Protein AF-A0A7X2MVI0-F1 (afdb_monomer_lite)

Sequence (155 aa):
MLNKITIIIGIILVIVVGIFLFLYFTRDNKTNTLSDITTSIRGFFPFGKGSAATPETDIVKTNPNQNPVLPDTNTAPPRLRQIYSLPVSGSEIFTVASSTFVRFLEKSTGNVYESKTDKNTVERISNTTIPKVTEAVFVKKDAVLLRYLKDDSDI

Radius of gyration: 31.69 Å; chains: 1; bounding box: 49×51×101 Å

Secondary structure (DSSP, 8-state):
---HHHHHHHHHHHHHHHHHHHHHHT-------TTHHHHHHHHHSSS--S-------------TT----PPPTTSPPPSS-----S-EEEEEEEEETTEEEEEEEETTT--EEEEETTSS-EEE--S----SEEEEEEEETTEEEEEE--TT---

Foldseek 3Di:
DDDPVNVVVVVVVVVVVVVVVVVVVVPDDDDDDPVVVVVVVCVVDPDDPDPPPPPPPPPPPPPVPDDPDDPDFPDFDDPDDDLDDADWQDWDWDDDDHWIWIWTAGQAFRWIWIDTNGTSDIGTDDPHTDGAWNHWDDPDPPDIDTDGDDPPPDD

pLDDT: mean 79.27, std 20.19, range [31.41, 97.88]

Structure (mmCIF, N/CA/C/O backbone):
data_AF-A0A7X2MVI0-F1
#
_entry.id   AF-A0A7X2MVI0-F1
#
loop_
_atom_site.group_PDB
_atom_site.id
_atom_site.type_symbol
_atom_site.label_atom_id
_atom_site.label_alt_id
_atom_site.label_comp_id
_atom_site.label_asym_id
_atom_site.label_entity_id
_atom_site.label_seq_id
_atom_site.pdbx_PDB_ins_code
_atom_site.Cartn_x
_atom_site.Cartn_y
_atom_site.Cartn_z
_atom_site.occupancy
_atom_site.B_iso_or_equiv
_atom_site.auth_seq_id
_atom_site.auth_comp_id
_atom_site.auth_asym_id
_atom_site.auth_atom_id
_atom_site.pdbx_PDB_model_num
ATOM 1 N N . MET A 1 1 ? 8.185 -17.184 83.958 1.00 65.06 1 MET A N 1
ATOM 2 C CA . MET A 1 1 ? 6.806 -16.751 83.643 1.00 65.06 1 MET A CA 1
ATOM 3 C C . MET A 1 1 ? 6.906 -15.469 82.845 1.00 65.06 1 MET A C 1
ATOM 5 O O . MET A 1 1 ? 7.583 -14.556 83.297 1.00 65.06 1 MET A O 1
ATOM 9 N N . LEU A 1 2 ? 6.355 -15.434 81.633 1.00 65.62 2 LEU A N 1
ATOM 10 C CA . LEU A 1 2 ? 6.455 -14.255 80.775 1.00 65.62 2 LEU A CA 1
ATOM 11 C C . LEU A 1 2 ? 5.368 -13.259 81.190 1.00 65.62 2 LEU A C 1
ATOM 13 O O . LEU A 1 2 ? 4.185 -13.602 81.197 1.00 65.62 2 LEU A O 1
ATOM 17 N N . ASN A 1 3 ? 5.761 -12.047 81.573 1.00 82.69 3 ASN A N 1
ATOM 18 C CA . ASN A 1 3 ? 4.796 -11.033 81.978 1.00 82.69 3 ASN A CA 1
ATOM 19 C C . ASN A 1 3 ? 4.017 -10.582 80.740 1.00 82.69 3 ASN A C 1
ATOM 21 O O . ASN A 1 3 ? 4.596 -10.362 79.677 1.00 82.69 3 ASN A O 1
ATOM 25 N N . LYS A 1 4 ? 2.697 -10.419 80.873 1.00 82.75 4 LYS A N 1
ATOM 26 C CA . LYS A 1 4 ? 1.811 -10.012 79.764 1.00 82.75 4 LYS A CA 1
ATOM 27 C C . LYS A 1 4 ? 2.307 -8.735 79.064 1.00 82.75 4 LYS A C 1
ATOM 29 O O . LYS A 1 4 ? 2.189 -8.607 77.852 1.00 82.75 4 LYS A O 1
ATOM 34 N N . ILE A 1 5 ? 2.950 -7.843 79.820 1.00 87.19 5 ILE A N 1
ATOM 35 C CA . ILE A 1 5 ? 3.575 -6.607 79.329 1.00 87.19 5 ILE A CA 1
ATOM 36 C C . ILE A 1 5 ? 4.731 -6.895 78.355 1.00 87.19 5 ILE A C 1
ATOM 38 O O . ILE A 1 5 ? 4.845 -6.240 77.324 1.00 87.19 5 ILE A O 1
ATOM 42 N N . THR A 1 6 ? 5.559 -7.904 78.628 1.00 87.31 6 THR A N 1
ATOM 43 C CA . THR A 1 6 ? 6.706 -8.264 77.781 1.00 87.31 6 THR A CA 1
ATOM 44 C C . THR A 1 6 ? 6.257 -8.815 76.424 1.00 87.31 6 THR A C 1
ATOM 46 O O . THR A 1 6 ? 6.891 -8.538 75.410 1.00 87.31 6 THR A O 1
ATOM 49 N N . ILE A 1 7 ? 5.125 -9.531 76.385 1.00 90.88 7 ILE A N 1
ATOM 50 C CA . ILE A 1 7 ? 4.520 -10.028 75.136 1.00 90.88 7 ILE A CA 1
ATOM 51 C C . ILE A 1 7 ? 4.007 -8.862 74.282 1.00 90.88 7 ILE A C 1
ATOM 53 O O . ILE A 1 7 ? 4.254 -8.821 73.078 1.00 90.88 7 ILE A O 1
ATOM 57 N N . ILE A 1 8 ? 3.340 -7.887 74.906 1.00 92.62 8 ILE A N 1
ATOM 58 C CA . ILE A 1 8 ? 2.791 -6.716 74.207 1.00 92.62 8 ILE A CA 1
ATOM 59 C C . ILE A 1 8 ? 3.914 -5.876 73.580 1.00 92.62 8 ILE A C 1
ATOM 61 O O . ILE A 1 8 ? 3.809 -5.479 72.422 1.00 92.62 8 ILE A O 1
ATOM 65 N N . ILE A 1 9 ? 5.017 -5.666 74.304 1.00 94.00 9 ILE A N 1
ATOM 66 C CA . ILE A 1 9 ? 6.178 -4.915 73.799 1.00 94.00 9 ILE A CA 1
ATOM 67 C C . ILE A 1 9 ? 6.817 -5.619 72.592 1.00 94.00 9 ILE A C 1
ATOM 69 O O . ILE A 1 9 ? 7.155 -4.961 71.608 1.00 94.00 9 ILE A O 1
ATOM 73 N N . GLY A 1 10 ? 6.935 -6.951 72.629 1.00 94.12 10 GLY A N 1
ATOM 74 C CA . GLY A 1 10 ? 7.478 -7.726 71.510 1.00 94.12 10 GLY A CA 1
ATOM 75 C C . GLY A 1 10 ? 6.654 -7.583 70.227 1.00 94.12 10 GLY A C 1
ATOM 76 O O . GLY A 1 10 ? 7.216 -7.387 69.152 1.00 94.12 10 GLY A O 1
ATOM 77 N N . ILE A 1 11 ? 5.322 -7.608 70.337 1.00 95.06 11 ILE A N 1
ATOM 78 C CA . ILE A 1 11 ? 4.418 -7.466 69.183 1.00 95.06 11 ILE A CA 1
ATOM 79 C C . ILE A 1 11 ? 4.525 -6.067 68.566 1.00 95.06 11 ILE A C 1
ATOM 81 O O . ILE A 1 11 ? 4.608 -5.935 67.344 1.00 95.06 11 ILE A O 1
ATOM 85 N N . ILE A 1 12 ? 4.577 -5.023 69.399 1.00 96.25 12 ILE A N 1
ATOM 86 C CA . ILE A 1 12 ? 4.716 -3.639 68.927 1.00 96.25 12 ILE A CA 1
ATOM 87 C C . ILE A 1 12 ? 6.023 -3.464 68.145 1.00 96.25 12 ILE A C 1
ATOM 89 O O . ILE A 1 12 ? 6.025 -2.843 67.083 1.00 96.25 12 ILE A O 1
ATOM 93 N N . LEU A 1 13 ? 7.119 -4.062 68.617 1.00 96.44 13 LEU A N 1
ATOM 94 C CA . LEU A 1 13 ? 8.417 -3.964 67.952 1.00 96.44 13 LEU A CA 1
ATOM 95 C C . LEU A 1 13 ? 8.409 -4.614 66.558 1.00 96.44 13 LEU A C 1
ATOM 97 O O . LEU A 1 13 ? 8.948 -4.040 65.613 1.00 96.44 13 LEU A O 1
ATOM 101 N N . VAL A 1 14 ? 7.731 -5.754 66.396 1.00 96.81 14 VAL A N 1
ATOM 102 C CA . VAL A 1 14 ? 7.586 -6.423 65.090 1.00 96.81 14 VAL A CA 1
ATOM 103 C C . VAL A 1 14 ? 6.781 -5.569 64.105 1.00 96.81 14 VAL A C 1
ATOM 105 O O . VAL A 1 14 ? 7.166 -5.451 62.942 1.00 96.81 14 VAL A O 1
ATOM 108 N N . ILE A 1 15 ? 5.704 -4.923 64.561 1.00 96.56 15 ILE A N 1
ATOM 109 C CA . ILE A 1 15 ? 4.876 -4.052 63.712 1.00 96.56 15 ILE A CA 1
ATOM 110 C C . ILE A 1 15 ? 5.674 -2.830 63.244 1.00 96.56 15 ILE A C 1
ATOM 112 O O . ILE A 1 15 ? 5.634 -2.486 62.063 1.00 96.56 15 ILE A O 1
ATOM 116 N N . VAL A 1 16 ? 6.440 -2.199 64.139 1.00 96.69 16 VAL A N 1
ATOM 117 C CA . VAL A 1 16 ? 7.265 -1.028 63.800 1.00 96.69 16 VAL A CA 1
ATOM 118 C C . VAL A 1 16 ? 8.335 -1.385 62.767 1.00 96.69 16 VAL A C 1
ATOM 120 O O . VAL A 1 16 ? 8.510 -0.651 61.796 1.00 96.69 16 VAL A O 1
ATOM 123 N N . VAL A 1 17 ? 9.003 -2.532 62.920 1.00 96.62 17 VAL A N 1
ATOM 124 C CA . VAL A 1 17 ? 9.992 -3.012 61.940 1.00 96.62 17 VAL A CA 1
ATOM 125 C C . VAL A 1 17 ? 9.329 -3.336 60.599 1.00 96.62 17 VAL A C 1
ATOM 127 O O . VAL A 1 17 ? 9.862 -2.967 59.555 1.00 96.62 17 VAL A O 1
ATOM 130 N N . GLY A 1 18 ? 8.145 -3.957 60.605 1.00 95.31 18 GLY A N 1
ATOM 131 C CA . GLY A 1 18 ? 7.387 -4.247 59.385 1.00 95.31 18 GLY A CA 1
ATOM 132 C C . GLY A 1 18 ? 6.983 -2.985 58.619 1.00 95.31 18 GLY A C 1
ATOM 133 O O . GLY A 1 18 ? 7.193 -2.906 57.410 1.00 95.31 18 GLY A O 1
ATOM 134 N N . ILE A 1 19 ? 6.479 -1.966 59.322 1.00 94.12 19 ILE A N 1
ATOM 135 C CA . ILE A 1 19 ? 6.143 -0.664 58.726 1.00 94.12 19 ILE A CA 1
ATOM 136 C C . ILE A 1 19 ? 7.403 0.012 58.182 1.00 94.12 19 ILE A C 1
ATOM 138 O O . ILE A 1 19 ? 7.385 0.547 57.076 1.00 94.12 19 ILE A O 1
ATOM 142 N N . PHE A 1 20 ? 8.509 -0.035 58.925 1.00 93.69 20 PHE A N 1
ATOM 143 C CA . PHE A 1 20 ? 9.770 0.553 58.486 1.00 93.69 20 PHE A CA 1
ATOM 144 C C . PHE A 1 20 ? 10.295 -0.104 57.202 1.00 93.69 20 PHE A C 1
ATOM 146 O O . PHE A 1 20 ? 10.650 0.597 56.257 1.00 93.69 20 PHE A O 1
ATOM 153 N N . LEU A 1 21 ? 10.280 -1.438 57.129 1.00 92.44 21 LEU A N 1
ATOM 154 C CA . LEU A 1 21 ? 10.680 -2.183 55.932 1.00 92.44 21 LEU A CA 1
ATOM 155 C C . LEU A 1 21 ? 9.746 -1.910 54.750 1.00 92.44 21 LEU A C 1
ATOM 157 O O . LEU A 1 21 ? 10.224 -1.715 53.635 1.00 92.44 21 LEU A O 1
ATOM 161 N N . PHE A 1 22 ? 8.437 -1.827 54.993 1.00 90.06 22 PHE A N 1
ATOM 162 C CA . PHE A 1 22 ? 7.454 -1.482 53.969 1.00 90.06 22 PHE A CA 1
ATOM 163 C C . PHE A 1 22 ? 7.703 -0.082 53.393 1.00 90.06 22 PHE A C 1
ATOM 165 O O . PHE A 1 22 ? 7.737 0.093 52.177 1.00 90.06 22 PHE A O 1
ATOM 172 N N . LEU A 1 23 ? 7.947 0.914 54.248 1.00 87.94 23 LEU A N 1
ATOM 173 C CA . LEU A 1 23 ? 8.247 2.278 53.807 1.00 87.94 23 LEU A CA 1
ATOM 174 C C . LEU A 1 23 ? 9.615 2.392 53.125 1.00 87.94 23 LEU A C 1
ATOM 176 O O . LEU A 1 23 ? 9.773 3.216 52.227 1.00 87.94 23 LEU A O 1
ATOM 180 N N . TYR A 1 24 ? 10.593 1.578 53.528 1.00 87.31 24 TYR A N 1
ATOM 181 C CA . TYR A 1 24 ? 11.902 1.524 52.882 1.00 87.31 24 TYR A CA 1
ATOM 182 C C . TYR A 1 24 ? 11.814 0.920 51.473 1.00 87.31 24 TYR A C 1
ATOM 184 O O . TYR A 1 24 ? 12.363 1.494 50.539 1.00 87.31 24 TYR A O 1
ATOM 192 N N . PHE A 1 25 ? 11.065 -0.174 51.300 1.00 82.31 25 PHE A N 1
ATOM 193 C CA . PHE A 1 25 ? 10.890 -0.832 50.000 1.00 82.31 25 PHE A CA 1
ATOM 194 C C . PHE A 1 25 ? 9.928 -0.107 49.051 1.00 82.31 25 PHE A C 1
ATOM 196 O O . PHE A 1 25 ? 10.038 -0.269 47.845 1.00 82.31 25 PHE A O 1
ATOM 203 N N . THR A 1 26 ? 8.998 0.707 49.558 1.00 77.38 26 THR A N 1
ATOM 204 C CA . THR A 1 26 ? 8.010 1.407 48.708 1.00 77.38 26 THR A CA 1
ATOM 205 C C . THR A 1 26 ? 8.525 2.763 48.188 1.00 77.38 26 THR A C 1
ATOM 207 O O . THR A 1 26 ? 7.787 3.521 47.560 1.00 77.38 26 THR A O 1
ATOM 210 N N . ARG A 1 27 ? 9.800 3.103 48.424 1.00 66.94 27 ARG A N 1
ATOM 211 C CA . ARG A 1 27 ? 10.444 4.335 47.932 1.00 66.94 27 ARG A CA 1
ATOM 212 C C . ARG A 1 27 ? 11.132 4.125 46.578 1.00 66.94 27 ARG A C 1
ATOM 214 O O . ARG A 1 27 ? 12.320 4.393 46.447 1.00 66.94 27 ARG A O 1
ATOM 221 N N . ASP A 1 28 ? 10.373 3.713 45.567 1.00 64.00 28 ASP A N 1
ATOM 222 C CA . ASP A 1 28 ? 10.818 3.808 44.174 1.00 64.00 28 ASP A CA 1
ATOM 223 C C . ASP A 1 28 ? 10.323 5.109 43.523 1.00 64.00 28 ASP A C 1
ATOM 225 O O . ASP A 1 28 ? 9.205 5.587 43.733 1.00 64.00 28 ASP A O 1
ATOM 229 N N . ASN A 1 29 ? 11.239 5.723 42.779 1.00 58.62 29 ASN A N 1
ATOM 230 C CA . ASN A 1 29 ? 11.245 7.123 42.375 1.00 58.62 29 ASN A CA 1
ATOM 231 C C . ASN A 1 29 ? 10.145 7.470 41.361 1.00 58.62 29 ASN A C 1
ATOM 233 O O . ASN A 1 29 ? 10.173 7.013 40.221 1.00 58.62 29 ASN A O 1
ATOM 237 N N . LYS A 1 30 ? 9.239 8.386 41.724 1.00 51.00 30 LYS A N 1
ATOM 238 C CA . LYS A 1 30 ? 8.426 9.120 40.742 1.00 51.00 30 LYS A CA 1
ATOM 239 C C . LYS A 1 30 ? 9.136 10.405 40.330 1.00 51.00 30 LYS A C 1
ATOM 241 O O . LYS A 1 30 ? 8.924 11.455 40.932 1.00 51.00 30 LYS A O 1
ATOM 246 N N . THR A 1 31 ? 9.929 10.345 39.267 1.00 49.91 31 THR A N 1
ATOM 247 C CA . THR A 1 31 ? 10.210 11.530 38.446 1.00 49.91 31 THR A CA 1
ATOM 248 C C . THR A 1 31 ? 9.165 11.593 37.341 1.00 49.91 31 THR A C 1
ATOM 250 O O . THR A 1 31 ? 9.201 10.808 36.402 1.00 49.91 31 THR A O 1
ATOM 253 N N . ASN A 1 32 ? 8.203 12.507 37.463 1.00 50.06 32 ASN A N 1
ATOM 254 C CA . ASN A 1 32 ? 7.274 12.808 36.378 1.00 50.06 32 ASN A CA 1
ATOM 255 C C . ASN A 1 32 ? 8.012 13.654 35.331 1.00 50.06 32 ASN A C 1
ATOM 257 O O . ASN A 1 32 ? 8.098 14.872 35.471 1.00 50.06 32 ASN 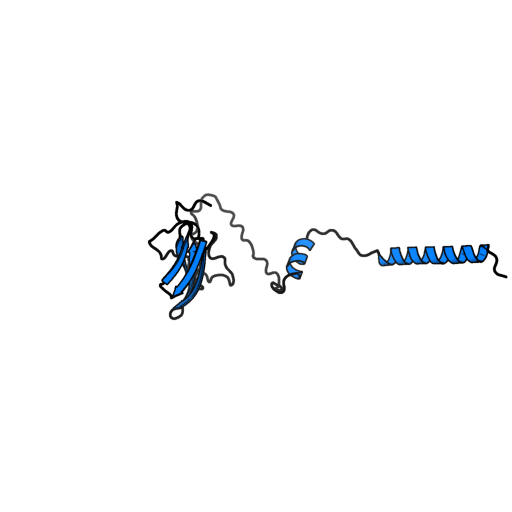A O 1
ATOM 261 N N . THR A 1 33 ? 8.553 13.023 34.292 1.00 45.81 33 THR A N 1
ATOM 262 C CA . THR A 1 33 ? 9.051 13.711 33.097 1.00 45.81 33 THR A CA 1
ATOM 263 C C . THR A 1 33 ? 8.249 13.249 31.884 1.00 45.81 33 THR A C 1
ATOM 265 O O . THR A 1 33 ? 8.161 12.068 31.566 1.00 45.81 33 THR A O 1
ATOM 268 N N . LEU A 1 34 ? 7.651 14.213 31.181 1.00 51.28 34 LEU A N 1
ATOM 269 C CA . LEU A 1 34 ? 6.808 14.040 29.986 1.00 51.28 34 LEU A CA 1
ATOM 270 C C . LEU A 1 34 ? 7.514 13.356 28.790 1.00 51.28 34 LEU A C 1
ATOM 272 O O . LEU A 1 34 ? 6.895 13.133 27.753 1.00 51.28 34 LEU A O 1
ATOM 276 N N . SER A 1 35 ? 8.787 12.988 28.933 1.00 51.50 35 SER A N 1
ATOM 277 C CA . SER A 1 35 ? 9.573 12.233 27.953 1.00 51.50 35 SER A CA 1
ATOM 278 C C . SER A 1 35 ? 9.253 10.729 27.942 1.00 51.50 35 SER A C 1
ATOM 280 O O . SER A 1 35 ? 9.537 10.064 26.945 1.00 51.50 35 SER A O 1
ATOM 282 N N . ASP A 1 36 ? 8.616 10.200 28.996 1.00 50.09 36 ASP A N 1
ATOM 283 C CA . ASP A 1 36 ? 8.442 8.751 29.200 1.00 50.09 36 ASP A CA 1
ATOM 284 C C . ASP A 1 36 ? 7.334 8.093 28.366 1.00 50.09 36 ASP A C 1
ATOM 286 O O . ASP A 1 36 ? 7.339 6.877 28.148 1.00 50.09 36 ASP A O 1
ATOM 290 N N . ILE A 1 37 ? 6.386 8.876 27.843 1.00 55.47 37 ILE A N 1
ATOM 291 C CA . ILE A 1 37 ? 5.324 8.323 26.992 1.00 55.47 37 ILE A CA 1
ATOM 292 C C . ILE A 1 37 ? 5.929 7.842 25.669 1.00 55.47 37 ILE A C 1
ATOM 294 O O . ILE A 1 37 ? 5.587 6.763 25.204 1.00 55.47 37 ILE A O 1
ATOM 298 N N . THR A 1 38 ? 6.885 8.577 25.092 1.00 57.53 38 THR A N 1
ATOM 299 C CA . THR A 1 38 ? 7.474 8.243 23.780 1.00 57.53 38 THR A CA 1
ATOM 300 C C . THR A 1 38 ? 8.453 7.065 23.816 1.00 57.53 38 THR A C 1
ATOM 302 O O . THR A 1 38 ? 8.555 6.322 22.837 1.00 57.53 38 THR A O 1
ATOM 305 N N . THR A 1 39 ? 9.143 6.851 24.938 1.00 61.19 39 THR A N 1
ATOM 306 C CA . THR A 1 39 ? 10.024 5.697 25.178 1.00 61.19 39 THR A CA 1
ATOM 307 C C . THR A 1 39 ? 9.227 4.438 25.513 1.00 61.19 39 THR A C 1
ATOM 309 O O . THR A 1 39 ? 9.570 3.362 25.019 1.00 61.19 39 THR A O 1
ATOM 312 N N . SER A 1 40 ? 8.117 4.564 26.248 1.00 66.38 40 SER A N 1
ATOM 313 C CA . SER A 1 40 ? 7.268 3.427 26.630 1.00 66.38 40 SER A CA 1
ATOM 314 C C . SER A 1 40 ? 6.608 2.734 25.432 1.00 66.38 40 SER A C 1
ATOM 316 O O . SER A 1 40 ? 6.618 1.506 25.358 1.00 66.38 40 SER A O 1
ATOM 318 N N . ILE A 1 41 ? 6.107 3.480 24.435 1.00 68.31 41 ILE A N 1
ATOM 319 C CA . ILE A 1 41 ? 5.491 2.852 23.244 1.00 68.31 41 ILE A CA 1
ATOM 320 C C . ILE A 1 41 ? 6.545 2.195 22.338 1.00 68.31 41 ILE A C 1
ATOM 322 O O . ILE A 1 41 ? 6.287 1.153 21.742 1.00 68.31 41 ILE A O 1
ATOM 326 N N . ARG A 1 42 ? 7.762 2.758 22.258 1.00 70.56 42 ARG A N 1
ATOM 327 C CA . ARG A 1 42 ? 8.876 2.166 21.488 1.00 70.56 42 ARG A CA 1
ATOM 328 C C . ARG A 1 42 ? 9.425 0.888 22.127 1.00 70.56 42 ARG A C 1
ATOM 330 O O . ARG A 1 42 ? 9.957 0.047 21.413 1.00 70.56 42 ARG A O 1
ATOM 337 N N . GLY A 1 43 ? 9.292 0.734 23.446 1.00 73.38 43 GLY A N 1
ATOM 338 C CA . GLY A 1 43 ? 9.667 -0.483 24.172 1.00 73.38 43 GLY A CA 1
ATOM 339 C C . GLY A 1 43 ? 8.679 -1.645 24.015 1.00 73.38 43 GLY A C 1
ATOM 340 O O . GLY A 1 43 ? 9.061 -2.790 24.240 1.00 73.38 43 GLY A O 1
ATOM 341 N N . PHE A 1 44 ? 7.435 -1.366 23.609 1.00 80.88 44 PHE A N 1
ATOM 342 C CA . PHE A 1 44 ? 6.376 -2.368 23.447 1.00 80.88 44 PHE A CA 1
ATOM 343 C C . PHE A 1 44 ? 6.448 -3.119 22.108 1.00 80.88 44 PHE A C 1
ATOM 345 O O . PHE A 1 44 ? 6.048 -4.279 22.020 1.00 80.88 44 PHE A O 1
ATOM 352 N N . PHE A 1 45 ? 6.980 -2.486 21.061 1.00 80.62 45 PHE A N 1
ATOM 353 C CA . PHE A 1 45 ? 7.086 -3.107 19.745 1.00 80.62 45 PHE A CA 1
ATOM 354 C C . PHE A 1 45 ? 8.445 -3.800 19.546 1.00 80.62 45 PHE A C 1
ATOM 356 O O . PHE A 1 45 ? 9.489 -3.221 19.849 1.00 80.62 45 PHE A O 1
ATOM 363 N N . PRO A 1 46 ? 8.483 -5.016 18.964 1.00 71.50 46 PRO A N 1
ATOM 364 C CA . PRO A 1 46 ? 9.731 -5.717 18.646 1.00 71.50 46 PRO A CA 1
ATOM 365 C C . PRO A 1 46 ? 10.504 -5.099 17.458 1.00 71.50 46 PRO A C 1
ATOM 367 O O . PRO A 1 46 ? 11.489 -5.670 16.997 1.00 71.50 46 PRO A O 1
ATOM 370 N N . PHE A 1 47 ? 10.086 -3.932 16.960 1.00 77.69 47 PHE A N 1
ATOM 371 C CA . PHE A 1 47 ? 10.692 -3.182 15.859 1.00 77.69 47 PHE A CA 1
ATOM 372 C C . PHE A 1 47 ? 10.933 -1.717 16.272 1.00 77.69 47 PHE A C 1
ATOM 374 O O . PHE A 1 47 ? 10.256 -1.197 17.151 1.00 77.69 47 PHE A O 1
ATOM 381 N N . GLY A 1 48 ? 11.902 -1.034 15.644 1.00 62.41 48 GLY A N 1
ATOM 382 C CA . GLY A 1 48 ? 12.184 0.389 15.911 1.00 62.41 48 GLY A CA 1
ATOM 383 C C . GLY A 1 48 ? 13.309 0.687 16.916 1.00 62.41 48 GLY A C 1
ATOM 384 O O . GLY A 1 48 ? 13.504 1.846 17.272 1.00 62.41 48 GLY A O 1
ATOM 385 N N . LYS A 1 49 ? 14.103 -0.315 17.326 1.00 69.56 49 LYS A N 1
ATOM 386 C CA . LYS A 1 49 ? 15.334 -0.149 18.137 1.00 69.56 49 LYS A CA 1
ATOM 387 C C . LYS A 1 49 ? 16.529 0.390 17.323 1.00 69.56 49 LYS A C 1
ATOM 389 O O . LYS A 1 49 ? 17.634 -0.134 17.413 1.00 69.56 49 LYS A O 1
ATOM 394 N N . GLY A 1 50 ? 16.305 1.392 16.476 1.00 60.31 50 GLY A N 1
ATOM 395 C CA . GLY A 1 50 ? 17.368 2.109 15.766 1.00 60.31 50 GLY A CA 1
ATOM 396 C C . GLY A 1 50 ? 17.675 3.427 16.470 1.00 60.31 50 GLY A C 1
ATOM 397 O O . GLY A 1 50 ? 16.747 4.086 16.938 1.00 60.31 50 GLY A O 1
ATOM 398 N N . SER A 1 51 ? 18.957 3.802 16.560 1.00 49.09 51 SER A N 1
ATOM 399 C CA . SER A 1 51 ? 19.394 5.103 17.083 1.00 49.09 51 SER A CA 1
ATOM 400 C C . SER A 1 51 ? 18.549 6.231 16.503 1.00 49.09 51 SER A C 1
ATOM 402 O O . SER A 1 51 ? 18.291 6.257 15.299 1.00 49.09 51 SER A O 1
ATOM 404 N N . ALA A 1 52 ? 18.131 7.158 17.363 1.00 52.06 52 ALA A N 1
ATOM 405 C CA . ALA A 1 52 ? 17.443 8.375 16.975 1.00 52.06 52 ALA A CA 1
ATOM 406 C C . ALA A 1 52 ? 18.364 9.243 16.101 1.00 52.06 52 ALA A C 1
ATOM 408 O O . ALA A 1 52 ? 18.995 10.178 16.579 1.00 52.06 52 ALA A O 1
ATOM 409 N N . ALA A 1 53 ? 18.436 8.939 14.808 1.00 43.62 53 ALA A N 1
ATOM 410 C CA . ALA A 1 53 ? 18.578 9.986 13.820 1.00 43.62 53 ALA A CA 1
ATOM 411 C C . ALA A 1 53 ? 17.251 10.738 13.866 1.00 43.62 53 ALA A C 1
ATOM 413 O O . ALA A 1 53 ? 16.238 10.270 13.344 1.00 43.62 53 ALA A O 1
ATOM 414 N N . THR A 1 54 ? 17.228 11.839 14.609 1.00 44.06 54 THR A N 1
ATOM 415 C CA . THR A 1 54 ? 16.186 12.849 14.480 1.00 44.06 54 THR A CA 1
ATOM 416 C C . THR A 1 54 ? 16.096 13.164 12.988 1.00 44.06 54 THR A C 1
ATOM 418 O O . THR A 1 54 ? 17.104 13.597 12.429 1.00 44.06 54 THR A O 1
ATOM 421 N N . PRO A 1 55 ? 14.975 12.906 12.293 1.00 44.25 55 PRO A N 1
ATOM 422 C CA . PRO A 1 55 ? 14.780 13.571 11.022 1.00 44.25 55 PRO A CA 1
ATOM 423 C C . PRO A 1 55 ? 14.791 15.061 11.355 1.00 44.25 55 PRO A C 1
ATOM 425 O O . PRO A 1 55 ? 13.931 15.525 12.110 1.00 44.25 55 PRO A O 1
ATOM 428 N N . GLU A 1 56 ? 15.798 15.792 10.876 1.00 37.47 56 GLU A N 1
ATOM 429 C CA . GLU A 1 56 ? 15.690 17.239 10.776 1.00 37.47 56 GLU A CA 1
ATOM 430 C C . GLU A 1 56 ? 14.401 17.485 10.002 1.00 37.47 56 GLU A C 1
ATOM 432 O O . GLU A 1 56 ? 14.276 17.199 8.813 1.00 37.47 56 GLU A O 1
ATOM 437 N N . THR A 1 57 ? 13.372 17.903 10.730 1.00 38.75 57 THR A N 1
ATOM 438 C CA . THR A 1 57 ? 12.246 18.552 10.096 1.00 38.75 57 THR A CA 1
ATOM 439 C C . THR A 1 57 ? 12.820 19.898 9.716 1.00 38.75 57 THR A C 1
ATOM 441 O O . THR A 1 57 ? 12.840 20.812 10.540 1.00 38.75 57 THR A O 1
ATOM 444 N N . ASP A 1 58 ? 13.350 19.994 8.499 1.00 31.41 58 ASP A N 1
ATOM 445 C CA . ASP A 1 58 ? 13.424 21.267 7.807 1.00 31.41 58 ASP A CA 1
ATOM 446 C C . ASP A 1 58 ? 11.991 21.788 7.776 1.00 31.41 58 ASP A C 1
ATOM 448 O O . ASP A 1 58 ? 11.182 21.464 6.903 1.00 31.41 58 ASP A O 1
ATOM 452 N N . ILE A 1 59 ? 11.635 22.560 8.800 1.00 34.53 59 ILE A N 1
ATOM 453 C CA . ILE A 1 59 ? 10.521 23.479 8.714 1.00 34.53 59 ILE A CA 1
ATOM 454 C C . ILE A 1 59 ? 10.979 24.471 7.656 1.00 34.53 59 ILE A C 1
ATOM 456 O O . ILE A 1 59 ? 11.632 25.473 7.951 1.00 34.53 59 ILE A O 1
ATOM 460 N N . VAL A 1 60 ? 10.663 24.161 6.400 1.00 38.16 60 VAL A N 1
ATOM 461 C CA . VAL A 1 60 ? 10.616 25.149 5.338 1.00 38.16 60 VAL A CA 1
ATOM 462 C C . VAL A 1 60 ? 9.692 26.232 5.873 1.00 38.16 60 VAL A C 1
ATOM 464 O O . VAL A 1 60 ? 8.477 26.058 5.947 1.00 38.16 60 VAL A O 1
ATOM 467 N N . LYS A 1 61 ? 10.271 27.351 6.315 1.00 38.22 61 LYS A N 1
ATOM 468 C CA . LYS A 1 61 ? 9.529 28.597 6.445 1.00 38.22 61 LYS A CA 1
ATOM 469 C C . LYS A 1 61 ? 9.089 28.938 5.031 1.00 38.22 61 LYS A C 1
ATOM 471 O O . LYS A 1 61 ? 9.858 29.513 4.266 1.00 38.22 61 LYS A O 1
ATOM 476 N N . THR A 1 62 ? 7.883 28.529 4.662 1.00 35.97 62 THR A N 1
ATOM 477 C CA . THR A 1 62 ? 7.282 28.919 3.396 1.00 35.97 62 THR A CA 1
ATOM 478 C C . THR A 1 62 ? 7.059 30.420 3.460 1.00 35.97 62 THR A C 1
ATOM 480 O O . THR A 1 62 ? 6.142 30.923 4.106 1.00 35.97 62 THR A O 1
ATOM 483 N N . ASN A 1 63 ? 7.960 31.151 2.813 1.00 43.78 63 ASN A N 1
ATOM 484 C CA . ASN A 1 63 ? 7.719 32.517 2.400 1.00 43.78 63 ASN A CA 1
ATOM 485 C C . ASN A 1 63 ? 6.492 32.456 1.464 1.00 43.78 63 ASN A C 1
ATOM 487 O O . ASN A 1 63 ? 6.527 31.664 0.519 1.00 43.78 63 ASN A O 1
ATOM 491 N N . PRO A 1 64 ? 5.404 33.216 1.685 1.00 46.41 64 PRO A N 1
ATOM 492 C CA . PRO A 1 64 ? 4.128 33.025 0.976 1.00 46.41 64 PRO A CA 1
ATOM 493 C C . PRO A 1 64 ? 4.155 33.346 -0.536 1.00 46.41 64 PRO A C 1
ATOM 495 O O . PRO A 1 64 ? 3.105 33.397 -1.163 1.00 46.41 64 PRO A O 1
ATOM 498 N N . ASN A 1 65 ? 5.337 33.523 -1.135 1.00 47.22 65 ASN A N 1
ATOM 499 C CA . ASN A 1 65 ? 5.545 33.854 -2.547 1.00 47.22 65 ASN A CA 1
ATOM 500 C C . ASN A 1 65 ? 6.327 32.792 -3.342 1.00 47.22 65 ASN A C 1
ATOM 502 O O . ASN A 1 65 ? 6.866 33.100 -4.404 1.00 47.22 65 ASN A O 1
ATOM 506 N N . GLN A 1 66 ? 6.408 31.546 -2.872 1.00 44.19 66 GLN A N 1
ATOM 507 C CA . GLN A 1 66 ? 6.964 30.460 -3.683 1.00 44.19 66 GLN A CA 1
ATOM 508 C C . GLN A 1 66 ? 5.854 29.544 -4.198 1.00 44.19 66 GLN A C 1
ATOM 510 O O . GLN A 1 66 ? 5.088 28.974 -3.424 1.00 44.19 66 GLN A O 1
ATOM 515 N N . ASN A 1 67 ? 5.792 29.422 -5.530 1.00 38.94 67 ASN A N 1
ATOM 516 C CA . ASN A 1 67 ? 5.022 28.396 -6.232 1.00 38.94 67 ASN A CA 1
ATOM 517 C C . ASN A 1 67 ? 5.271 27.017 -5.592 1.00 38.94 67 ASN A C 1
ATOM 519 O O . ASN A 1 67 ? 6.399 26.770 -5.154 1.00 38.94 67 ASN A O 1
ATOM 523 N N . PRO A 1 68 ? 4.279 26.104 -5.576 1.00 39.75 68 PRO A N 1
ATOM 524 C CA . PRO A 1 68 ? 4.456 24.765 -5.028 1.00 39.75 68 PRO A CA 1
ATOM 525 C C . PRO A 1 68 ? 5.678 24.099 -5.663 1.00 39.75 68 PRO A C 1
ATOM 527 O O . PRO A 1 68 ? 5.707 23.862 -6.872 1.00 39.75 68 PRO A O 1
ATOM 530 N N . VAL A 1 69 ? 6.703 23.828 -4.855 1.00 43.97 69 VAL A N 1
ATOM 531 C CA . VAL A 1 69 ? 7.852 23.033 -5.284 1.00 43.97 69 VAL A CA 1
ATOM 532 C C . VAL A 1 69 ? 7.335 21.615 -5.492 1.00 43.97 69 VAL A C 1
ATOM 534 O O . VAL A 1 69 ? 6.992 20.916 -4.540 1.00 43.97 69 VAL A O 1
ATOM 537 N N . LEU A 1 70 ? 7.216 21.218 -6.758 1.00 47.53 70 LEU A N 1
ATOM 538 C CA . LEU A 1 70 ? 6.998 19.828 -7.137 1.00 47.53 70 LEU A CA 1
ATOM 539 C C . LEU A 1 70 ? 8.169 19.004 -6.572 1.00 47.53 70 LEU A C 1
ATOM 541 O O . LEU A 1 70 ? 9.317 19.409 -6.765 1.00 47.53 70 LEU A O 1
ATOM 545 N N . PRO A 1 71 ? 7.917 17.890 -5.860 1.00 51.69 71 PRO A N 1
ATOM 546 C CA . PRO A 1 71 ? 8.986 17.064 -5.322 1.00 51.69 71 PRO A CA 1
ATOM 547 C C . PRO A 1 71 ? 9.897 16.597 -6.458 1.00 51.69 71 PRO A C 1
ATOM 549 O O . PRO A 1 71 ? 9.442 16.018 -7.449 1.00 51.69 71 PRO A O 1
ATOM 552 N N . ASP A 1 72 ? 11.187 16.884 -6.301 1.00 49.19 72 ASP A N 1
ATOM 553 C CA . ASP A 1 72 ? 12.224 16.538 -7.260 1.00 49.19 72 ASP A CA 1
ATOM 554 C C . ASP A 1 72 ? 12.184 15.025 -7.529 1.00 49.19 72 ASP A C 1
ATOM 556 O O . ASP A 1 72 ? 12.301 14.192 -6.624 1.00 49.19 72 ASP A O 1
ATOM 560 N N . THR A 1 73 ? 11.931 14.653 -8.784 1.00 57.09 73 THR A N 1
ATOM 561 C CA . THR A 1 73 ? 11.634 13.267 -9.189 1.00 57.09 73 THR A CA 1
ATOM 562 C C . THR A 1 73 ? 12.894 12.388 -9.215 1.00 57.09 73 THR A C 1
ATOM 564 O O . THR A 1 73 ? 12.804 11.188 -9.477 1.00 57.09 73 THR A O 1
ATOM 567 N N . ASN A 1 74 ? 14.068 12.969 -8.937 1.00 60.69 74 ASN A N 1
ATOM 568 C CA . ASN A 1 74 ? 15.367 12.307 -9.047 1.00 60.69 74 ASN A CA 1
ATOM 569 C C . ASN A 1 74 ? 16.032 11.969 -7.699 1.00 60.69 74 ASN A C 1
ATOM 571 O O . ASN A 1 74 ? 17.125 11.404 -7.674 1.00 60.69 74 ASN A O 1
ATOM 575 N N . THR A 1 75 ? 15.387 12.286 -6.574 1.00 76.62 75 THR A N 1
ATOM 576 C CA . THR A 1 75 ? 15.895 11.914 -5.248 1.00 76.62 75 THR A CA 1
ATOM 577 C C . THR A 1 75 ? 15.442 10.504 -4.896 1.00 76.62 75 THR A C 1
ATOM 579 O O . THR A 1 75 ? 14.249 10.192 -4.958 1.00 76.62 75 THR A O 1
ATOM 582 N N . ALA A 1 76 ? 16.396 9.654 -4.502 1.00 82.94 76 ALA A N 1
ATOM 583 C CA . ALA A 1 76 ? 16.104 8.297 -4.059 1.00 82.94 76 ALA A CA 1
ATOM 584 C C . ALA A 1 76 ? 1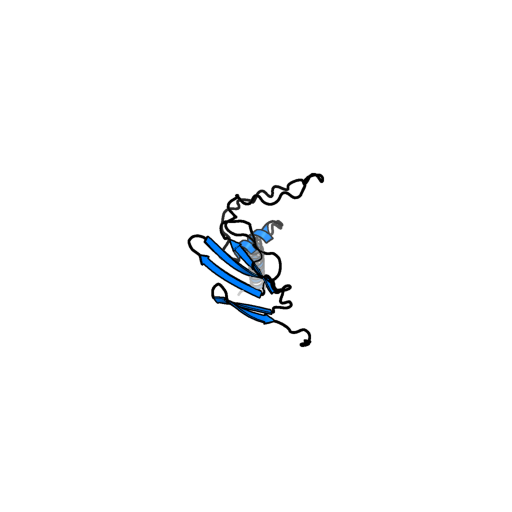5.054 8.324 -2.928 1.00 82.94 76 ALA A C 1
ATOM 586 O O . ALA A 1 76 ? 15.216 9.071 -1.957 1.00 82.94 76 ALA A O 1
ATOM 587 N N . PRO A 1 77 ? 13.966 7.544 -3.036 1.00 86.88 77 PRO A N 1
ATOM 588 C CA . PRO A 1 77 ? 12.915 7.549 -2.034 1.00 86.88 77 PRO A CA 1
ATOM 589 C C . PRO A 1 77 ? 13.421 6.998 -0.692 1.00 86.88 77 PRO A C 1
ATOM 591 O O . PRO A 1 77 ? 14.303 6.134 -0.669 1.00 86.88 77 PRO A O 1
ATOM 594 N N . PRO A 1 78 ? 12.842 7.431 0.442 1.00 89.25 78 PRO A N 1
ATOM 595 C CA . PRO A 1 78 ? 13.215 6.884 1.737 1.00 89.25 78 PRO A CA 1
ATOM 596 C C . PRO A 1 78 ? 12.843 5.397 1.833 1.00 89.25 78 PRO A C 1
ATOM 598 O O . PRO A 1 78 ? 11.915 4.925 1.172 1.00 89.25 78 PRO A O 1
ATOM 601 N N . ARG A 1 79 ? 13.557 4.659 2.700 1.00 86.56 79 ARG A N 1
ATOM 602 C CA . ARG A 1 79 ? 13.387 3.201 2.888 1.00 86.56 79 ARG A CA 1
ATOM 603 C C . ARG A 1 79 ? 11.942 2.791 3.184 1.00 86.56 79 ARG A C 1
ATOM 605 O O . ARG A 1 79 ? 11.531 1.703 2.798 1.00 86.56 79 ARG A O 1
ATOM 612 N N . LEU A 1 80 ? 11.200 3.647 3.882 1.00 90.19 80 LEU A N 1
ATOM 613 C CA . LEU A 1 80 ? 9.770 3.514 4.118 1.00 90.19 80 LEU A CA 1
ATOM 614 C C . LEU A 1 80 ? 9.113 4.842 3.757 1.00 90.19 80 LEU A C 1
ATOM 616 O O . LEU A 1 80 ? 9.545 5.893 4.232 1.00 90.19 80 LEU A O 1
ATOM 620 N N . ARG A 1 81 ? 8.071 4.790 2.929 1.00 91.75 81 ARG A N 1
ATOM 621 C CA . ARG A 1 81 ? 7.300 5.968 2.540 1.00 91.75 81 ARG A CA 1
ATOM 622 C C . ARG A 1 81 ? 5.825 5.640 2.440 1.00 91.75 81 ARG A C 1
ATOM 624 O O . ARG A 1 81 ? 5.449 4.527 2.073 1.00 91.75 81 ARG A O 1
ATOM 631 N N . GLN A 1 82 ? 5.004 6.643 2.702 1.00 92.56 82 GLN A N 1
ATOM 632 C CA . GLN A 1 82 ? 3.595 6.598 2.364 1.00 92.56 82 GLN A CA 1
ATOM 633 C C . GLN A 1 82 ? 3.442 6.913 0.872 1.00 92.56 82 GLN A C 1
ATOM 635 O O . GLN A 1 82 ? 3.787 8.005 0.433 1.00 92.56 82 GLN A O 1
ATOM 640 N N . ILE A 1 83 ? 2.951 5.951 0.091 1.00 94.31 83 ILE A N 1
ATOM 641 C CA . ILE A 1 83 ? 2.714 6.136 -1.352 1.00 94.31 83 ILE A CA 1
ATOM 642 C C . ILE A 1 83 ? 1.329 6.717 -1.650 1.00 94.31 83 ILE A C 1
ATOM 644 O O . ILE A 1 83 ? 1.096 7.217 -2.743 1.00 94.31 83 ILE A O 1
ATOM 648 N N . TYR A 1 84 ? 0.400 6.644 -0.696 1.00 95.44 84 TYR A N 1
ATOM 649 C CA . TYR A 1 84 ? -0.964 7.114 -0.887 1.00 95.44 84 TYR A CA 1
ATOM 650 C C . TYR A 1 84 ? -1.636 7.432 0.453 1.00 95.44 84 TYR A C 1
ATOM 652 O O . TYR A 1 84 ? -1.380 6.760 1.456 1.00 95.44 84 TYR A O 1
ATOM 660 N N . SER A 1 85 ? -2.459 8.481 0.491 1.00 96.12 85 SER A N 1
ATOM 661 C CA . SER A 1 85 ? -3.109 8.973 1.717 1.00 96.12 85 SER A CA 1
ATOM 662 C C . SER A 1 85 ? -4.601 8.683 1.805 1.00 96.12 85 SER A C 1
ATOM 664 O O . SER A 1 85 ? -5.161 8.760 2.897 1.00 96.12 85 SER A O 1
ATOM 666 N N . LEU A 1 86 ? -5.240 8.320 0.692 1.00 96.31 86 LEU A N 1
ATOM 667 C CA . LEU A 1 86 ? -6.652 7.953 0.671 1.00 96.31 86 LEU A CA 1
ATOM 668 C C . LEU A 1 86 ? -6.833 6.442 0.902 1.00 96.31 86 LEU A C 1
ATOM 670 O O . LEU A 1 86 ? -5.901 5.666 0.669 1.00 96.31 86 LEU A O 1
ATOM 674 N N . PRO A 1 87 ? -8.021 5.997 1.353 1.00 97.12 87 PRO A N 1
ATOM 675 C CA . PRO A 1 87 ? -8.287 4.581 1.570 1.00 97.12 87 PRO A CA 1
ATOM 676 C C . PRO A 1 87 ? -8.135 3.762 0.283 1.00 97.12 87 PRO A C 1
ATOM 678 O O . PRO A 1 87 ? -8.619 4.154 -0.781 1.00 97.12 87 PRO A O 1
ATOM 681 N N . VAL A 1 88 ? -7.514 2.591 0.402 1.00 97.69 88 VAL A N 1
ATOM 682 C CA . VAL A 1 88 ? -7.324 1.635 -0.697 1.00 97.69 88 VAL A CA 1
ATOM 683 C C . VAL A 1 88 ? -8.114 0.357 -0.434 1.00 97.69 88 VAL A C 1
ATOM 685 O O . VAL A 1 88 ? -8.234 -0.070 0.715 1.00 97.69 88 VAL A O 1
ATOM 688 N N . SER A 1 89 ? -8.654 -0.255 -1.487 1.00 97.50 89 SER A N 1
ATOM 689 C CA . SER A 1 89 ? -9.460 -1.487 -1.380 1.00 97.50 89 SER A CA 1
ATOM 690 C C . SER A 1 89 ? -8.676 -2.760 -1.696 1.00 97.50 89 SER A C 1
ATOM 692 O O . SER A 1 89 ? -9.210 -3.857 -1.561 1.00 97.50 89 SER A O 1
ATOM 694 N N . GLY A 1 90 ? -7.414 -2.625 -2.103 1.00 96.62 90 GLY A N 1
ATOM 695 C CA . GLY A 1 90 ? -6.506 -3.731 -2.381 1.00 96.62 90 GLY A CA 1
ATOM 696 C C . GLY A 1 90 ? -5.206 -3.247 -3.015 1.00 96.62 90 GLY A C 1
ATOM 697 O O . GLY A 1 90 ? -5.152 -2.143 -3.567 1.00 96.62 90 GLY A O 1
ATOM 698 N N . SER A 1 91 ? -4.165 -4.076 -2.940 1.00 96.50 91 SER A N 1
ATOM 699 C CA . SER A 1 91 ? -2.854 -3.798 -3.531 1.00 96.50 91 SER A CA 1
ATOM 700 C C . SER A 1 91 ? -2.110 -5.069 -3.935 1.00 96.50 91 SER A C 1
ATOM 702 O O . SER A 1 91 ? -2.283 -6.108 -3.303 1.00 96.50 91 SER A O 1
ATOM 704 N N . GLU A 1 92 ? -1.220 -4.959 -4.915 1.00 96.38 92 GLU A N 1
ATOM 705 C CA . GLU A 1 92 ? -0.275 -5.993 -5.337 1.00 96.38 92 GLU A CA 1
ATOM 706 C C . GLU A 1 92 ? 1.116 -5.380 -5.535 1.00 96.38 92 GLU A C 1
ATOM 708 O O . GLU A 1 92 ? 1.255 -4.208 -5.897 1.00 96.38 92 GLU A O 1
ATOM 713 N N . ILE A 1 93 ? 2.152 -6.186 -5.305 1.00 95.81 93 ILE A N 1
ATOM 714 C CA . ILE A 1 93 ? 3.535 -5.845 -5.629 1.00 95.81 93 ILE A CA 1
ATOM 715 C C . ILE A 1 93 ? 4.016 -6.806 -6.706 1.00 95.81 93 ILE A C 1
ATOM 717 O O . ILE A 1 93 ? 3.918 -8.019 -6.539 1.00 95.81 93 ILE A O 1
ATOM 721 N N . PHE A 1 94 ? 4.571 -6.270 -7.787 1.00 94.75 94 PHE A N 1
ATOM 722 C CA . PHE A 1 94 ? 5.140 -7.079 -8.858 1.00 94.75 94 PHE A CA 1
ATOM 723 C C . PHE A 1 94 ? 6.361 -6.398 -9.476 1.00 94.75 94 PHE A C 1
ATOM 725 O O . PHE A 1 94 ? 6.545 -5.182 -9.380 1.00 94.75 94 PHE A O 1
ATOM 732 N N . THR A 1 95 ? 7.198 -7.192 -10.137 1.00 95.06 95 THR A N 1
ATOM 733 C CA . THR A 1 95 ? 8.415 -6.720 -10.803 1.00 95.06 95 THR A CA 1
ATOM 734 C C . THR A 1 95 ? 8.314 -6.990 -12.296 1.00 95.06 95 THR A C 1
ATOM 736 O O . THR A 1 95 ? 7.945 -8.084 -12.718 1.00 95.06 95 THR A O 1
ATOM 739 N N . VAL A 1 96 ? 8.645 -5.985 -13.105 1.00 92.44 96 VAL A N 1
ATOM 740 C CA . VAL A 1 96 ? 8.753 -6.106 -14.564 1.00 92.44 96 VAL A CA 1
ATOM 741 C C . VAL A 1 96 ? 10.143 -5.648 -14.961 1.00 92.44 96 VAL A C 1
ATOM 743 O O . VAL A 1 96 ? 10.531 -4.519 -14.659 1.00 92.44 96 VAL A O 1
ATOM 746 N N . ALA A 1 97 ? 10.886 -6.524 -15.639 1.00 91.88 97 ALA A N 1
ATOM 747 C CA . ALA A 1 97 ? 12.312 -6.340 -15.896 1.00 91.88 97 ALA A CA 1
ATOM 748 C C . ALA A 1 97 ? 13.084 -6.070 -14.586 1.00 91.88 97 ALA A C 1
ATOM 750 O O . ALA A 1 97 ? 13.249 -6.986 -13.787 1.00 91.88 97 ALA A O 1
ATOM 751 N N . SER A 1 98 ? 13.521 -4.830 -14.352 1.00 92.25 98 SER A N 1
ATOM 752 C CA . SER A 1 98 ? 14.271 -4.398 -13.163 1.00 92.25 98 SER A CA 1
ATOM 753 C C . SER A 1 98 ? 13.518 -3.397 -12.279 1.00 92.25 98 SER A C 1
ATOM 755 O O . SER A 1 98 ? 14.068 -2.923 -11.287 1.00 92.25 98 SER A O 1
ATOM 757 N N . SER A 1 99 ? 12.270 -3.063 -12.619 1.00 92.88 99 SER A N 1
ATOM 758 C CA . SER A 1 99 ? 11.459 -2.109 -11.860 1.00 92.88 99 SER A CA 1
ATOM 759 C C . SER A 1 99 ? 10.382 -2.834 -11.059 1.00 92.88 99 SER A C 1
ATOM 761 O O . SER A 1 99 ? 9.629 -3.644 -11.603 1.00 92.88 99 SER A O 1
ATOM 763 N N . THR A 1 100 ? 10.292 -2.514 -9.769 1.00 94.94 100 THR A N 1
ATOM 764 C CA . THR A 1 100 ? 9.240 -3.011 -8.877 1.00 94.94 100 THR A CA 1
ATOM 765 C C . THR A 1 100 ? 8.160 -1.954 -8.713 1.00 94.94 100 THR A C 1
ATOM 767 O O . THR A 1 100 ? 8.441 -0.767 -8.529 1.00 94.94 100 THR A O 1
ATOM 770 N N . PHE A 1 101 ? 6.916 -2.404 -8.782 1.00 95.06 101 PHE A N 1
ATOM 771 C CA . PHE A 1 101 ? 5.730 -1.571 -8.735 1.00 95.06 101 PHE A CA 1
ATOM 772 C C . PHE A 1 101 ? 4.851 -2.008 -7.575 1.00 95.06 101 PHE A C 1
ATOM 774 O O . PHE A 1 101 ? 4.697 -3.200 -7.313 1.00 95.06 101 PHE A O 1
ATOM 781 N N . VAL A 1 102 ? 4.253 -1.027 -6.910 1.00 96.19 102 VAL A N 1
ATOM 782 C CA . VAL A 1 102 ? 3.117 -1.227 -6.018 1.00 96.19 102 VAL A CA 1
ATOM 783 C C . VAL A 1 102 ? 1.892 -0.721 -6.755 1.00 96.19 102 VAL A C 1
ATOM 785 O O . VAL A 1 102 ? 1.787 0.478 -7.020 1.00 96.19 102 VAL A O 1
ATOM 788 N N . ARG A 1 103 ? 0.981 -1.626 -7.099 1.00 96.62 103 ARG A N 1
ATOM 789 C CA . ARG A 1 103 ? -0.295 -1.293 -7.726 1.00 96.62 103 ARG A CA 1
ATOM 790 C C . ARG A 1 103 ? -1.406 -1.401 -6.703 1.00 96.62 103 ARG A C 1
ATOM 792 O O . ARG A 1 103 ? -1.435 -2.342 -5.920 1.00 96.62 103 ARG A O 1
ATOM 799 N N . PHE A 1 104 ? -2.316 -0.442 -6.700 1.00 97.50 104 PHE A N 1
ATOM 800 C CA . PHE A 1 104 ? -3.411 -0.393 -5.739 1.00 97.50 104 PHE A CA 1
ATOM 801 C C . PHE A 1 104 ? -4.637 0.290 -6.334 1.00 97.50 104 PHE A C 1
ATOM 803 O O . PHE A 1 104 ? -4.546 0.984 -7.346 1.00 97.50 104 PHE A O 1
ATOM 810 N N . LEU A 1 105 ? -5.791 0.073 -5.709 1.00 97.88 105 LEU A N 1
ATOM 811 C CA . LEU A 1 105 ? -7.058 0.675 -6.115 1.00 97.88 105 LEU A CA 1
ATOM 812 C C . LEU A 1 105 ? -7.598 1.586 -5.011 1.00 97.88 105 LEU A C 1
ATOM 814 O O . LEU A 1 105 ? -7.750 1.153 -3.867 1.00 97.88 105 LEU A O 1
ATOM 818 N N . GLU A 1 106 ? -7.896 2.839 -5.357 1.00 97.62 106 GLU A N 1
ATOM 819 C CA . GLU A 1 106 ? -8.514 3.811 -4.450 1.00 97.62 106 GLU A CA 1
ATOM 820 C C . GLU A 1 106 ? -9.982 3.447 -4.199 1.00 97.62 106 GLU A C 1
ATOM 822 O O . GLU A 1 106 ? -10.764 3.249 -5.129 1.00 97.62 106 GLU A O 1
ATOM 827 N N . LYS A 1 107 ? -10.378 3.406 -2.926 1.00 95.94 107 LYS A N 1
ATOM 828 C CA . LYS A 1 107 ? -11.699 2.948 -2.483 1.00 95.94 107 LYS A CA 1
ATOM 829 C C . LYS A 1 107 ? -12.865 3.807 -2.982 1.00 95.94 107 LYS A C 1
ATOM 831 O O . LYS A 1 107 ? -13.916 3.271 -3.335 1.00 95.94 107 LYS A O 1
ATOM 836 N N . SER A 1 108 ? -12.702 5.131 -2.986 1.00 93.44 108 SER A N 1
ATOM 837 C CA . SER A 1 108 ? -13.760 6.090 -3.340 1.00 93.44 108 SER A CA 1
ATOM 838 C C . SER A 1 108 ? -14.062 6.099 -4.831 1.00 93.44 108 SER A C 1
ATOM 840 O O . SER A 1 108 ? -15.228 6.039 -5.218 1.00 93.44 108 SER A O 1
ATOM 842 N N . THR A 1 109 ? -13.019 6.173 -5.657 1.00 94.94 109 THR A N 1
ATOM 843 C CA . THR A 1 109 ? -13.151 6.346 -7.109 1.00 94.94 109 THR A CA 1
ATOM 844 C C . THR A 1 109 ? -13.054 5.036 -7.891 1.00 94.94 109 THR A C 1
ATOM 846 O O . THR A 1 109 ? -13.448 4.984 -9.055 1.00 94.94 109 THR A O 1
ATOM 849 N N . GLY A 1 110 ? -12.504 3.979 -7.290 1.00 95.75 110 GLY A N 1
ATOM 850 C CA . GLY A 1 110 ? -12.181 2.734 -7.987 1.00 95.75 110 GLY A CA 1
ATOM 851 C C . GLY A 1 110 ? -11.075 2.873 -9.023 1.00 95.75 110 GLY A C 1
ATOM 852 O O . GLY A 1 110 ? -10.898 1.981 -9.851 1.00 95.75 110 GLY A O 1
ATOM 853 N N . ASN A 1 111 ? -10.338 3.985 -9.011 1.00 96.94 111 ASN A N 1
ATOM 854 C CA . ASN A 1 111 ? -9.217 4.166 -9.913 1.00 96.94 111 ASN A CA 1
ATOM 855 C C . ASN A 1 111 ? -8.019 3.329 -9.467 1.00 96.94 111 ASN A C 1
ATOM 857 O O . ASN A 1 111 ? -7.742 3.192 -8.274 1.00 96.94 111 ASN A O 1
ATOM 861 N N . VAL A 1 112 ? -7.298 2.793 -10.449 1.00 97.00 112 VAL A N 1
ATOM 862 C CA . VAL A 1 112 ? -6.082 2.010 -10.229 1.00 97.00 112 VAL A CA 1
ATOM 863 C C . VAL A 1 112 ? -4.873 2.917 -10.397 1.00 97.00 112 VAL A C 1
ATOM 865 O O . VAL A 1 112 ? -4.767 3.651 -11.385 1.00 97.00 112 VAL A O 1
ATOM 868 N N . TYR A 1 113 ? -3.960 2.829 -9.440 1.00 97.31 113 TYR A N 1
ATOM 869 C CA . TYR A 1 113 ? -2.725 3.592 -9.376 1.00 97.31 113 TYR A CA 1
ATOM 870 C C . TYR A 1 113 ? -1.516 2.665 -9.269 1.00 97.31 113 TYR A C 1
ATOM 872 O O . TYR A 1 113 ? -1.615 1.549 -8.757 1.00 97.31 113 TYR A O 1
ATOM 880 N N . GLU A 1 114 ? -0.365 3.158 -9.711 1.00 96.75 114 GLU A N 1
ATOM 881 C CA . GLU A 1 114 ? 0.936 2.516 -9.563 1.00 96.75 114 GLU A CA 1
ATOM 882 C C . GLU A 1 114 ? 1.956 3.475 -8.965 1.00 96.75 114 GLU A C 1
ATOM 884 O O . GLU A 1 114 ? 2.037 4.637 -9.356 1.00 96.75 114 GLU A O 1
ATOM 889 N N . SER A 1 115 ? 2.787 2.974 -8.056 1.00 95.56 115 SER A N 1
ATOM 890 C CA . SER A 1 115 ? 3.995 3.661 -7.607 1.00 95.56 115 SER A CA 1
ATOM 891 C C . SER A 1 115 ? 5.204 2.764 -7.824 1.00 95.56 115 SER A C 1
ATOM 893 O O . SER A 1 115 ? 5.204 1.599 -7.419 1.00 95.56 115 SER A O 1
ATOM 895 N N . LYS A 1 116 ? 6.252 3.299 -8.452 1.00 93.88 116 LYS A N 1
ATOM 896 C CA . LYS A 1 116 ? 7.531 2.594 -8.596 1.00 93.88 116 LYS A CA 1
ATOM 897 C C . LYS A 1 116 ? 8.297 2.643 -7.290 1.00 93.88 116 LYS A C 1
ATOM 899 O O . LYS A 1 116 ? 8.395 3.706 -6.692 1.00 93.88 116 LYS A O 1
ATOM 904 N N . THR A 1 117 ? 8.909 1.552 -6.847 1.00 92.62 117 THR A N 1
ATOM 905 C CA . THR A 1 117 ? 9.616 1.534 -5.554 1.00 92.62 117 THR A CA 1
ATOM 906 C C . THR A 1 117 ? 10.849 2.439 -5.513 1.00 92.62 117 THR A C 1
ATOM 908 O O . THR A 1 117 ? 11.231 2.865 -4.428 1.00 92.62 117 THR A O 1
ATOM 911 N N . ASP A 1 118 ? 11.437 2.766 -6.663 1.00 91.62 118 ASP A N 1
ATOM 912 C CA . ASP A 1 118 ? 12.650 3.578 -6.829 1.00 91.62 118 ASP A CA 1
ATOM 913 C C . ASP A 1 118 ? 12.384 5.074 -7.087 1.00 91.62 118 ASP A C 1
ATOM 915 O O . ASP A 1 118 ? 13.330 5.856 -7.135 1.00 91.62 118 ASP A O 1
ATOM 919 N N . LYS A 1 119 ? 11.117 5.492 -7.215 1.00 90.19 119 LYS A N 1
ATOM 920 C CA . LYS A 1 119 ? 10.720 6.894 -7.431 1.00 90.19 119 LYS A CA 1
ATOM 921 C C . LYS A 1 119 ? 9.628 7.329 -6.458 1.00 90.19 119 LYS A C 1
ATOM 923 O O . LYS A 1 119 ? 8.858 6.513 -5.964 1.00 90.19 119 LYS A O 1
ATOM 928 N N . ASN A 1 120 ? 9.515 8.633 -6.218 1.00 87.56 120 ASN A N 1
ATOM 929 C CA . ASN A 1 120 ? 8.455 9.223 -5.386 1.00 87.56 120 ASN A CA 1
ATOM 930 C C . ASN A 1 120 ? 7.166 9.541 -6.167 1.00 87.56 120 ASN A C 1
ATOM 932 O O . ASN A 1 120 ? 6.365 10.362 -5.728 1.00 87.56 120 ASN A O 1
ATOM 936 N N . THR A 1 121 ? 6.955 8.913 -7.325 1.00 89.56 121 THR A N 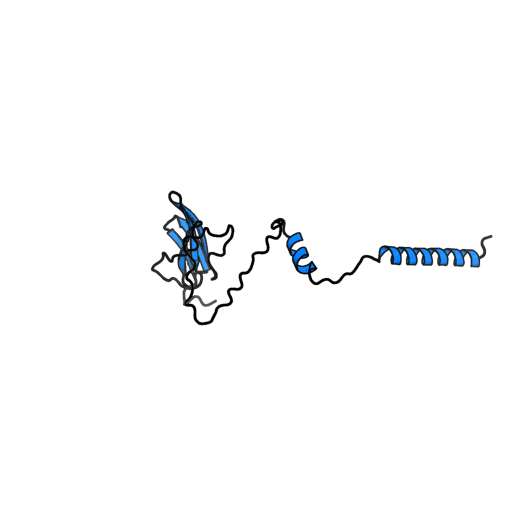1
ATOM 937 C CA . THR A 1 121 ? 5.784 9.169 -8.170 1.00 89.56 121 THR A CA 1
ATOM 938 C C . THR A 1 121 ? 4.704 8.111 -7.976 1.00 89.56 121 THR A C 1
ATOM 940 O O . THR A 1 121 ? 4.985 6.934 -7.716 1.00 89.56 121 THR A O 1
ATOM 943 N N . VAL A 1 122 ? 3.455 8.557 -8.098 1.00 94.50 122 VAL A N 1
ATOM 944 C CA . VAL A 1 122 ? 2.254 7.722 -8.141 1.00 94.50 122 VAL A CA 1
ATOM 945 C C . VAL A 1 122 ? 1.467 8.137 -9.375 1.00 94.50 122 VAL A C 1
ATOM 947 O O . VAL A 1 122 ? 1.149 9.312 -9.544 1.00 94.50 122 VAL A O 1
ATOM 950 N N . GLU A 1 123 ? 1.167 7.180 -10.240 1.00 95.75 123 GLU A N 1
ATOM 951 C CA . GLU A 1 123 ? 0.525 7.405 -11.531 1.00 95.75 123 GLU A CA 1
ATOM 952 C C . GLU A 1 123 ? -0.806 6.659 -11.577 1.00 95.75 123 GLU A C 1
ATOM 954 O O . GLU A 1 123 ? -0.899 5.511 -11.149 1.00 95.75 123 GLU A O 1
ATOM 959 N N . ARG A 1 124 ? -1.855 7.304 -12.095 1.00 96.00 124 ARG A N 1
ATOM 960 C CA . ARG A 1 124 ? -3.128 6.633 -12.385 1.00 96.00 124 ARG A CA 1
ATOM 961 C C . ARG A 1 124 ? -2.991 5.864 -13.696 1.00 96.00 124 ARG A C 1
ATOM 963 O O . ARG A 1 124 ? -2.606 6.454 -14.700 1.00 96.00 124 ARG A O 1
ATOM 970 N N . ILE A 1 125 ? -3.376 4.591 -13.697 1.00 95.19 125 ILE A N 1
ATOM 971 C CA . ILE A 1 125 ? -3.305 3.719 -14.881 1.00 95.19 125 ILE A CA 1
ATOM 972 C C . ILE A 1 125 ? -4.677 3.280 -15.411 1.00 95.19 125 IL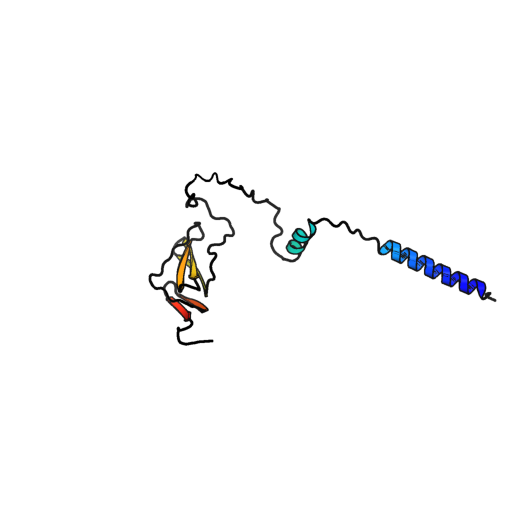E A C 1
ATOM 974 O O . ILE A 1 125 ? -4.761 2.736 -16.508 1.00 95.19 125 ILE A O 1
ATOM 978 N N . SER A 1 126 ? -5.763 3.508 -14.663 1.00 94.44 126 SER A N 1
ATOM 979 C CA . SER A 1 126 ? -7.124 3.233 -15.141 1.00 94.44 126 SER A CA 1
ATOM 980 C C . SER A 1 126 ? -7.745 4.442 -15.845 1.00 94.44 126 SER A C 1
ATOM 982 O O . SER A 1 126 ? -7.544 5.589 -15.450 1.00 94.44 126 SER A O 1
ATOM 984 N N . ASN A 1 127 ? -8.578 4.179 -16.852 1.00 94.06 127 ASN A N 1
ATOM 985 C CA . ASN A 1 127 ? -9.425 5.180 -17.513 1.00 94.06 127 ASN A CA 1
ATOM 986 C C . ASN A 1 127 ? -10.890 5.144 -17.040 1.00 94.06 127 ASN A C 1
ATOM 988 O O . ASN A 1 127 ? -11.662 6.042 -17.364 1.00 94.06 127 ASN A O 1
ATOM 992 N N . THR A 1 128 ? -11.267 4.118 -16.276 1.00 91.75 128 THR A N 1
ATOM 993 C CA . THR A 1 128 ? -12.641 3.869 -15.831 1.00 91.75 128 THR A CA 1
ATOM 994 C C . THR A 1 128 ? -12.749 4.104 -14.329 1.00 91.75 128 THR A C 1
ATOM 996 O O . THR A 1 128 ? -11.906 3.628 -13.568 1.00 91.75 128 THR A O 1
ATOM 999 N N . THR A 1 129 ? -13.788 4.832 -13.923 1.00 94.81 129 THR A N 1
ATOM 1000 C CA . THR A 1 129 ? -14.152 5.084 -12.523 1.00 94.81 129 THR A CA 1
ATOM 1001 C C . THR A 1 129 ? -15.238 4.091 -12.118 1.00 94.81 129 THR A C 1
ATOM 1003 O O . THR A 1 129 ? -16.260 3.996 -12.795 1.00 94.81 129 THR A O 1
ATOM 1006 N N . ILE A 1 130 ? -15.031 3.370 -11.016 1.00 93.69 130 ILE A N 1
ATOM 1007 C CA . ILE A 1 130 ? -16.007 2.436 -10.436 1.00 93.69 130 ILE A CA 1
ATOM 1008 C C . ILE A 1 130 ? -16.137 2.811 -8.956 1.00 93.69 130 ILE A C 1
ATOM 1010 O O . ILE A 1 130 ? -15.295 2.412 -8.162 1.00 93.69 130 ILE A O 1
ATOM 1014 N N . PRO A 1 131 ? -17.117 3.630 -8.553 1.00 93.38 131 PRO A N 1
ATOM 1015 C CA . PRO A 1 131 ? -17.180 4.113 -7.178 1.00 93.38 131 PRO A CA 1
ATOM 1016 C C . PRO A 1 131 ? -17.548 3.000 -6.183 1.00 93.38 131 PRO A C 1
ATOM 1018 O O . PRO A 1 131 ? -18.033 1.933 -6.557 1.00 93.38 131 PRO A O 1
ATOM 1021 N N . 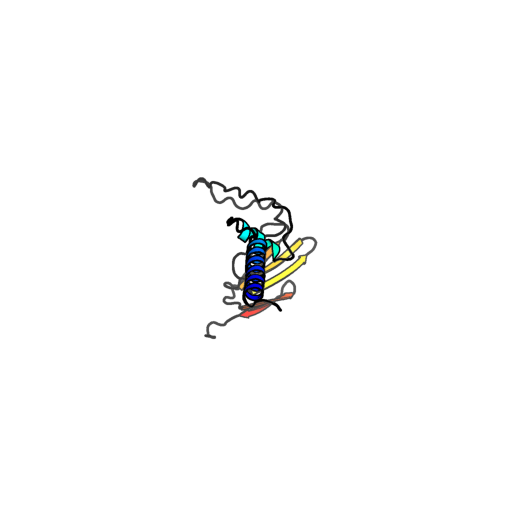LYS A 1 132 ? -17.345 3.275 -4.886 1.00 92.19 132 LYS A N 1
ATOM 1022 C CA . LYS A 1 132 ? -17.777 2.415 -3.762 1.00 92.19 132 LYS A CA 1
ATOM 1023 C C . LYS A 1 132 ? -17.199 0.985 -3.800 1.00 92.19 132 LYS A C 1
ATOM 1025 O O . LYS A 1 132 ? -17.883 0.018 -3.448 1.00 92.19 132 LYS A O 1
ATOM 1030 N N . VAL A 1 133 ? -15.927 0.826 -4.178 1.00 95.69 133 VAL A N 1
ATOM 1031 C CA . VAL A 1 133 ? -15.258 -0.489 -4.169 1.00 95.69 133 VAL A CA 1
ATOM 1032 C C . VAL A 1 133 ? -14.914 -0.892 -2.740 1.00 95.69 133 VAL A C 1
ATOM 1034 O O . VAL A 1 133 ? -14.117 -0.244 -2.077 1.00 95.69 133 VAL A O 1
ATOM 1037 N N . THR A 1 134 ? -15.465 -1.994 -2.251 1.00 95.38 134 THR A N 1
ATOM 1038 C CA . THR A 1 134 ? -15.184 -2.516 -0.903 1.00 95.38 134 THR A CA 1
ATOM 1039 C C . THR A 1 134 ? -13.918 -3.363 -0.837 1.00 95.38 134 THR A C 1
ATOM 1041 O O . THR A 1 134 ? -13.204 -3.286 0.159 1.00 95.38 134 THR A O 1
ATOM 1044 N N . GLU A 1 135 ? -13.633 -4.143 -1.880 1.00 96.44 135 GLU A N 1
ATOM 1045 C CA . GLU A 1 135 ? -12.488 -5.054 -1.948 1.00 96.44 135 GLU A CA 1
ATOM 1046 C C . GLU A 1 135 ? -11.996 -5.172 -3.394 1.00 96.44 135 GLU A C 1
ATOM 1048 O O . GLU A 1 135 ? -12.800 -5.182 -4.330 1.00 96.44 135 GLU A O 1
ATOM 1053 N N . ALA A 1 136 ? -10.678 -5.260 -3.563 1.00 97.00 136 ALA A N 1
ATOM 1054 C CA . ALA A 1 136 ? -10.016 -5.495 -4.835 1.00 97.00 136 ALA A CA 1
ATOM 1055 C C . ALA A 1 136 ? -8.941 -6.580 -4.681 1.00 97.00 136 ALA A C 1
ATOM 1057 O O . ALA A 1 136 ? -8.052 -6.467 -3.839 1.00 97.00 136 ALA A O 1
ATOM 1058 N N . VAL A 1 137 ? -8.999 -7.607 -5.528 1.00 97.69 137 VAL A N 1
ATOM 1059 C CA . VAL A 1 137 ? -8.009 -8.690 -5.585 1.00 97.69 137 VAL A CA 1
ATOM 1060 C C . VAL A 1 137 ? -7.395 -8.708 -6.975 1.00 97.69 137 VAL A C 1
ATOM 1062 O O . VAL A 1 137 ? -8.069 -9.004 -7.963 1.00 97.69 137 VAL A O 1
ATOM 1065 N N . PHE A 1 138 ? -6.109 -8.381 -7.066 1.00 96.06 138 PHE A N 1
ATOM 1066 C CA . PHE A 1 138 ? -5.366 -8.498 -8.314 1.00 96.06 138 PHE A CA 1
ATOM 1067 C C . PHE A 1 138 ? -5.042 -9.972 -8.554 1.00 96.06 138 PHE A C 1
ATOM 1069 O O . PHE A 1 138 ? -4.408 -10.625 -7.731 1.00 96.06 138 PHE A O 1
ATOM 1076 N N . VAL A 1 139 ? -5.553 -10.518 -9.655 1.00 94.69 139 VAL A N 1
ATOM 1077 C CA . VAL A 1 139 ? -5.396 -11.942 -9.995 1.00 94.69 139 VAL A CA 1
ATOM 1078 C C . VAL A 1 139 ? -4.248 -12.167 -10.973 1.00 94.69 139 VAL A C 1
ATOM 1080 O O . VAL A 1 139 ? -3.678 -13.255 -11.024 1.00 94.69 139 VAL A O 1
ATOM 1083 N N . LYS A 1 140 ? -3.937 -11.151 -11.781 1.00 90.06 140 LYS A N 1
ATOM 1084 C CA . LYS A 1 140 ? -2.826 -11.105 -12.734 1.00 90.06 140 LYS A CA 1
ATOM 1085 C C . LYS A 1 140 ? -2.420 -9.649 -12.923 1.00 90.06 140 LYS A C 1
ATOM 1087 O O . LYS A 1 140 ? -3.216 -8.752 -12.650 1.00 90.06 140 LYS A O 1
ATOM 1092 N N . LYS A 1 141 ? -1.261 -9.438 -13.556 1.00 82.88 141 LYS A N 1
ATOM 1093 C CA . LYS A 1 141 ? -0.766 -8.111 -13.939 1.00 82.88 141 LYS A CA 1
ATOM 1094 C C . LYS A 1 141 ? -1.851 -7.226 -14.556 1.00 82.88 141 LYS A C 1
ATOM 1096 O O . LYS A 1 141 ? -1.911 -6.073 -14.188 1.00 82.88 141 LYS A O 1
ATOM 1101 N N . ASP A 1 142 ? -2.722 -7.723 -15.432 1.00 87.06 142 ASP A N 1
ATOM 1102 C CA . ASP A 1 142 ? -3.704 -6.874 -16.135 1.00 87.06 142 ASP A CA 1
ATOM 1103 C C . ASP A 1 142 ? -5.166 -7.205 -15.785 1.00 87.06 142 ASP A C 1
ATOM 1105 O O . ASP A 1 142 ? -6.083 -6.845 -16.518 1.00 87.06 142 ASP A O 1
ATOM 1109 N N . ALA A 1 143 ? -5.405 -7.906 -14.671 1.00 91.81 143 ALA A N 1
ATOM 1110 C CA . ALA A 1 143 ? -6.747 -8.307 -14.262 1.00 91.81 143 ALA A CA 1
ATOM 1111 C C . ALA A 1 143 ? -6.956 -8.147 -12.752 1.00 91.81 143 ALA A C 1
ATOM 1113 O O . ALA A 1 143 ? -6.170 -8.633 -11.936 1.00 91.81 143 ALA A O 1
ATOM 1114 N N . VAL A 1 144 ? -8.068 -7.506 -12.388 1.00 94.56 144 VAL A N 1
ATOM 1115 C CA . VAL A 1 144 ? -8.479 -7.277 -11.001 1.00 94.56 144 VAL A CA 1
ATOM 1116 C C . VAL A 1 144 ? -9.932 -7.704 -10.812 1.00 94.56 144 VAL A C 1
ATOM 1118 O O . VAL A 1 144 ? -10.796 -7.397 -11.632 1.00 94.56 144 VAL A O 1
ATOM 1121 N N . LEU A 1 145 ? -10.194 -8.432 -9.731 1.00 96.12 145 LEU A N 1
ATOM 1122 C CA . LEU A 1 145 ? -11.529 -8.783 -9.271 1.00 96.12 145 LEU A CA 1
ATOM 1123 C C . LEU A 1 145 ? -11.984 -7.745 -8.241 1.00 96.12 145 LEU A C 1
ATOM 1125 O O . LEU A 1 145 ? -11.261 -7.478 -7.282 1.00 96.12 145 LEU A O 1
ATOM 1129 N N . LEU A 1 146 ? -13.172 -7.168 -8.430 1.00 95.38 146 LEU A N 1
ATOM 1130 C CA . LEU A 1 146 ? -13.700 -6.094 -7.586 1.00 95.38 146 LEU A CA 1
ATOM 1131 C C . LEU A 1 146 ? -15.013 -6.510 -6.923 1.00 95.38 146 LEU A C 1
ATOM 1133 O O . LEU A 1 146 ? -15.911 -7.020 -7.593 1.00 95.38 146 LEU A O 1
ATOM 1137 N N . ARG A 1 147 ? -15.159 -6.204 -5.631 1.00 94.75 147 ARG A N 1
ATOM 1138 C CA . ARG A 1 147 ? -16.451 -6.200 -4.932 1.00 94.75 147 ARG A CA 1
ATOM 1139 C C . ARG A 1 147 ? -16.836 -4.762 -4.618 1.00 94.75 147 ARG A C 1
ATOM 1141 O O . ARG A 1 147 ? -16.141 -4.102 -3.847 1.00 94.75 147 ARG A O 1
ATOM 1148 N N . TYR A 1 148 ? -17.942 -4.278 -5.170 1.00 92.69 148 TYR A N 1
ATOM 1149 C CA . TYR A 1 148 ? -18.413 -2.901 -4.999 1.00 92.69 148 TYR A CA 1
ATOM 1150 C C . TYR A 1 148 ? -19.899 -2.863 -4.641 1.00 92.69 148 TYR A C 1
ATOM 1152 O O . TYR A 1 148 ? -20.630 -3.814 -4.919 1.00 92.69 148 TYR A O 1
ATOM 1160 N N . LEU A 1 149 ? -20.324 -1.774 -3.999 1.00 89.69 149 LEU A N 1
ATOM 1161 C CA . LEU A 1 149 ? -21.739 -1.523 -3.732 1.00 89.69 149 LEU A CA 1
ATOM 1162 C C . LEU A 1 149 ? -22.381 -0.920 -4.975 1.00 89.69 149 LEU A C 1
ATOM 1164 O O . LEU A 1 149 ? -21.855 0.039 -5.543 1.00 89.69 149 LEU A O 1
ATOM 1168 N N . LYS A 1 150 ? -23.514 -1.480 -5.388 1.00 83.25 150 LYS A N 1
ATOM 1169 C CA . LYS A 1 150 ? -24.320 -0.920 -6.470 1.00 83.25 150 LYS A CA 1
ATOM 1170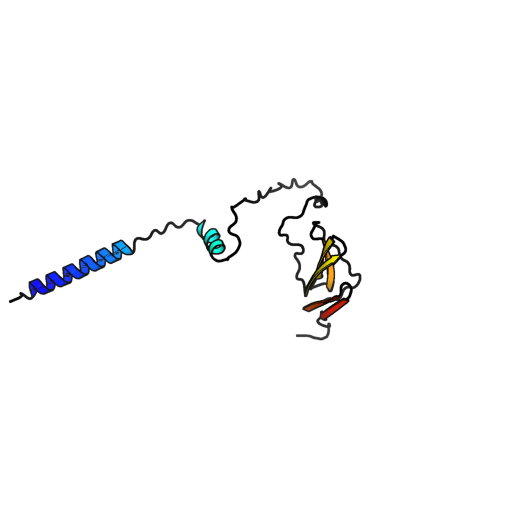 C C . LYS A 1 150 ? -25.288 0.096 -5.871 1.00 83.25 150 LYS A C 1
ATOM 1172 O O . LYS A 1 150 ? -25.705 -0.063 -4.732 1.00 83.25 150 LYS A O 1
ATOM 1177 N N . ASP A 1 151 ? -25.625 1.141 -6.617 1.00 73.94 151 ASP A N 1
ATOM 1178 C CA . ASP A 1 151 ? -26.370 2.285 -6.076 1.00 73.94 151 ASP A CA 1
ATOM 1179 C C . ASP A 1 151 ? -27.753 1.946 -5.491 1.00 73.94 151 ASP A C 1
ATOM 1181 O O . ASP A 1 151 ? -28.218 2.697 -4.647 1.00 73.94 151 ASP A O 1
ATOM 1185 N N . ASP A 1 152 ? -28.339 0.794 -5.836 1.00 64.31 152 ASP A N 1
ATOM 1186 C CA . ASP A 1 152 ? -29.626 0.325 -5.290 1.00 64.31 152 ASP A CA 1
ATOM 1187 C C . ASP A 1 152 ? -29.489 -0.695 -4.141 1.00 64.31 152 ASP A C 1
ATOM 1189 O O . ASP A 1 152 ? -30.481 -1.258 -3.681 1.00 64.31 152 ASP A O 1
ATOM 1193 N N . SER A 1 153 ? -28.265 -0.996 -3.691 1.00 60.81 153 SER A N 1
ATOM 1194 C CA . SER A 1 153 ? -28.045 -1.794 -2.481 1.00 60.81 153 SER A CA 1
ATOM 1195 C C . SER A 1 153 ? -27.844 -0.853 -1.296 1.00 60.81 153 SER A C 1
ATOM 1197 O O . SER A 1 153 ? -26.710 -0.639 -0.858 1.00 60.81 153 SER A O 1
ATOM 1199 N N . ASP A 1 154 ? -28.940 -0.260 -0.828 1.00 54.41 154 ASP A N 1
ATOM 1200 C CA . ASP A 1 154 ? -28.976 0.420 0.464 1.00 54.41 154 ASP A CA 1
ATOM 1201 C C . ASP A 1 154 ? -28.646 -0.598 1.569 1.00 54.41 154 ASP A C 1
ATOM 1203 O O . ASP A 1 154 ? -29.199 -1.702 1.604 1.00 54.41 154 ASP A O 1
ATOM 1207 N N . ILE A 1 155 ? -27.703 -0.230 2.439 1.00 55.75 155 ILE A N 1
ATOM 1208 C CA . ILE A 1 155 ? -27.422 -0.905 3.713 1.00 55.75 155 ILE A CA 1
ATOM 1209 C C . ILE A 1 155 ? -27.968 -0.014 4.820 1.00 55.75 155 ILE A C 1
ATOM 1211 O O . ILE A 1 155 ? -27.677 1.203 4.756 1.00 55.75 155 ILE A O 1
#